Protein AF-A0AAW6G8L0-F1 (afdb_monomer_lite)

Secondary structure (DSSP, 8-state):
----STT--PPPHHHHHHHHHHHHH-SSEEEETTTTEEEEPP-TT-EEEEE-TT-GGG-EEEEEEEE-SSSS-EEETTS-EESEEEE-S-HHHHHHHHHT--

Foldseek 3Di:
DPPDDPPDDPDDPVRVVVVVVVVVVDVFWDQDPVVRHTAGHADAQFWKWFAAPVPPVVIDTAGFHAADPDCQGTAGPVRDTGNDMGTDPDPVSVVCVVVVND

Sequence (102 aa):
GIGGMKGFRKATEEEKAKMLAAMKEEKHYSFNFEKLQPEYIPTVGDVVIVWDDNSKENAVVGVMNEMDKTVRPYKINDGTWYGNCDKFVSEEQYKNLIDGKE

Radius of gyration: 17.04 Å; chains: 1; bounding box: 30×26×45 Å

Structure (mmCIF, N/CA/C/O backbone):
data_AF-A0AAW6G8L0-F1
#
_entry.id   AF-A0AAW6G8L0-F1
#
loop_
_atom_site.group_PDB
_atom_site.id
_atom_site.type_symbol
_atom_site.label_atom_id
_atom_site.label_alt_id
_atom_site.label_comp_id
_atom_site.label_asym_id
_atom_site.label_entity_id
_atom_site.label_seq_id
_atom_site.pdbx_PDB_ins_code
_atom_site.Cartn_x
_atom_site.Cartn_y
_atom_site.Cartn_z
_atom_site.occupancy
_atom_site.B_iso_or_equiv
_atom_site.auth_seq_id
_atom_site.auth_comp_id
_atom_site.auth_asym_id
_atom_site.auth_atom_id
_atom_site.pdbx_PDB_model_num
ATOM 1 N N . GLY A 1 1 ? 10.771 -7.935 28.407 1.00 43.28 1 GLY A N 1
ATOM 2 C CA . GLY A 1 1 ? 10.112 -6.619 28.321 1.00 43.28 1 GLY A CA 1
ATOM 3 C C . GLY A 1 1 ? 11.168 -5.565 28.091 1.00 43.28 1 GLY A C 1
ATOM 4 O O . GLY A 1 1 ? 12.178 -5.597 28.778 1.00 43.28 1 GLY A O 1
ATOM 5 N N . ILE A 1 2 ? 10.946 -4.682 27.119 1.00 41.28 2 ILE A N 1
ATOM 6 C CA . ILE A 1 2 ? 11.740 -3.479 26.801 1.00 41.28 2 ILE A CA 1
ATOM 7 C C . ILE A 1 2 ? 11.636 -2.477 27.967 1.00 41.28 2 ILE A C 1
ATOM 9 O O . ILE A 1 2 ? 10.946 -1.471 27.906 1.00 41.28 2 ILE A O 1
ATOM 13 N N . GLY A 1 3 ? 12.233 -2.829 29.104 1.00 40.81 3 GLY A N 1
ATOM 14 C CA . GLY A 1 3 ? 12.130 -2.113 30.378 1.00 40.81 3 GLY A CA 1
ATOM 15 C C . GLY A 1 3 ? 13.319 -1.201 30.666 1.00 40.81 3 GLY A C 1
ATOM 16 O O . GLY A 1 3 ? 13.715 -1.102 31.821 1.00 40.81 3 GLY A O 1
ATOM 17 N N . GLY A 1 4 ? 13.927 -0.596 29.641 1.00 46.19 4 GLY A N 1
ATOM 18 C CA . GLY A 1 4 ? 15.162 0.182 29.808 1.00 46.19 4 GLY A CA 1
ATOM 19 C C . GLY A 1 4 ? 15.262 1.485 29.013 1.00 46.19 4 GLY A C 1
ATOM 20 O O . GLY A 1 4 ? 16.244 2.200 29.176 1.00 46.19 4 GLY A O 1
ATOM 21 N N . MET A 1 5 ? 14.285 1.829 28.168 1.00 49.88 5 MET A N 1
ATOM 22 C CA . MET A 1 5 ? 14.331 3.079 27.401 1.00 49.88 5 MET A CA 1
ATOM 23 C C . MET A 1 5 ? 13.630 4.211 28.163 1.00 49.88 5 MET A C 1
ATOM 25 O O . MET A 1 5 ? 12.439 4.128 28.471 1.00 49.88 5 MET A O 1
ATOM 29 N N . LYS A 1 6 ? 14.380 5.280 28.468 1.00 48.50 6 LYS A N 1
ATOM 30 C CA . LYS A 1 6 ? 13.862 6.532 29.048 1.00 48.50 6 LYS A CA 1
ATOM 31 C C . LYS A 1 6 ? 12.691 7.038 28.193 1.00 48.50 6 LYS A C 1
ATOM 33 O O . LYS A 1 6 ? 12.877 7.300 27.013 1.00 48.50 6 LYS A O 1
ATOM 38 N N . GLY A 1 7 ? 11.510 7.172 28.797 1.00 57.22 7 GLY A N 1
ATOM 39 C CA . GLY A 1 7 ? 10.292 7.669 28.137 1.00 57.22 7 GLY A CA 1
ATOM 40 C C . GLY A 1 7 ? 9.195 6.620 27.935 1.00 57.22 7 GLY A C 1
ATOM 41 O O . GLY A 1 7 ? 8.036 6.987 27.775 1.00 57.22 7 GLY A O 1
ATOM 42 N N . PHE A 1 8 ? 9.510 5.326 28.036 1.00 52.06 8 PHE A N 1
ATOM 43 C CA . PHE A 1 8 ? 8.502 4.271 27.937 1.00 52.06 8 PHE A CA 1
ATOM 44 C C . PHE A 1 8 ? 7.997 3.879 29.328 1.00 52.06 8 PHE A C 1
ATOM 46 O O . PHE A 1 8 ? 8.750 3.376 30.163 1.00 52.06 8 PHE A O 1
ATOM 53 N N . ARG A 1 9 ? 6.702 4.094 29.582 1.00 74.75 9 ARG A N 1
ATOM 54 C CA . ARG A 1 9 ? 5.999 3.555 30.756 1.00 74.75 9 ARG A CA 1
ATOM 55 C C . ARG A 1 9 ? 5.090 2.404 30.349 1.00 74.75 9 ARG A C 1
ATOM 57 O O . ARG A 1 9 ? 4.696 2.287 29.192 1.00 74.75 9 ARG A O 1
ATOM 64 N N . LYS A 1 10 ? 4.716 1.567 31.319 1.00 68.94 10 LYS A N 1
ATOM 65 C CA . LYS A 1 10 ? 3.615 0.618 31.118 1.00 68.94 10 LYS A CA 1
ATOM 66 C C . LYS A 1 10 ? 2.364 1.412 30.713 1.00 68.94 10 LYS A C 1
ATOM 68 O O . LYS A 1 10 ? 2.023 2.396 31.374 1.00 68.94 10 LYS A O 1
ATOM 73 N N . ALA A 1 11 ? 1.722 0.993 29.626 1.00 68.31 11 ALA A N 1
ATOM 74 C CA . ALA A 1 11 ? 0.420 1.517 29.231 1.00 68.31 11 ALA A CA 1
ATOM 75 C C . ALA A 1 11 ? -0.599 1.252 30.352 1.00 68.31 11 ALA A C 1
ATOM 77 O O . ALA A 1 11 ? -0.545 0.193 30.993 1.00 68.31 11 ALA A O 1
ATOM 78 N N . THR A 1 12 ? -1.497 2.204 30.603 1.00 80.38 12 THR A N 1
ATOM 79 C CA . THR A 1 12 ? -2.635 2.003 31.510 1.00 80.38 12 THR A CA 1
ATOM 80 C C . THR A 1 12 ? -3.603 0.982 30.913 1.00 80.38 12 THR A C 1
ATOM 82 O O . THR A 1 12 ? -3.562 0.696 29.717 1.00 80.38 12 THR A O 1
ATOM 85 N N . GLU A 1 13 ? -4.493 0.415 31.728 1.00 78.06 13 GLU A N 1
ATOM 86 C CA . GLU A 1 13 ? -5.503 -0.527 31.224 1.00 78.06 13 GLU A CA 1
ATOM 87 C C . GLU A 1 13 ? -6.434 0.121 30.181 1.00 78.06 13 GLU A C 1
ATOM 89 O O . GLU A 1 13 ? -6.833 -0.535 29.224 1.00 78.06 13 GLU A O 1
ATOM 94 N N . GLU A 1 14 ? -6.700 1.426 30.295 1.00 77.19 14 GLU A N 1
ATOM 95 C CA . GLU A 1 14 ? -7.483 2.183 29.311 1.00 77.19 14 GLU A CA 1
ATOM 96 C C . GLU A 1 14 ? -6.729 2.372 27.984 1.00 77.19 14 GLU A C 1
ATOM 98 O O . GLU A 1 14 ? -7.296 2.176 26.909 1.00 77.19 14 GLU A O 1
ATOM 103 N N . GLU A 1 15 ? -5.434 2.699 28.039 1.00 73.50 15 GLU A N 1
ATOM 104 C CA . GLU A 1 15 ? -4.583 2.798 26.845 1.00 73.50 15 GLU A CA 1
ATOM 105 C C . GLU A 1 15 ? -4.450 1.444 26.151 1.00 73.50 15 GLU A C 1
ATOM 107 O O . GLU A 1 15 ? -4.571 1.366 24.931 1.00 73.50 15 GLU A O 1
ATOM 112 N N . LYS A 1 16 ? -4.279 0.361 26.920 1.00 74.56 16 LYS A N 1
ATOM 113 C CA . LYS A 1 16 ? -4.284 -1.002 26.379 1.00 74.56 16 LYS A CA 1
ATOM 114 C C . LYS A 1 16 ? -5.612 -1.333 25.719 1.00 74.56 16 LYS A C 1
ATOM 116 O O . LYS A 1 16 ? -5.598 -1.901 24.637 1.00 74.56 16 LYS A O 1
ATOM 121 N N . ALA A 1 17 ? -6.742 -0.989 26.336 1.00 76.69 17 ALA A N 1
ATOM 122 C CA . ALA A 1 17 ? -8.056 -1.251 25.762 1.00 76.69 17 ALA A CA 1
ATOM 123 C C . ALA A 1 17 ? -8.253 -0.503 24.434 1.00 76.69 17 ALA A C 1
ATOM 125 O O . ALA A 1 17 ? -8.684 -1.117 23.462 1.00 76.69 17 ALA A O 1
ATOM 126 N N . LYS A 1 18 ? -7.858 0.775 24.358 1.00 69.69 18 LYS A N 1
ATOM 127 C CA . LYS A 1 18 ? -7.896 1.571 23.117 1.00 69.69 18 LYS A CA 1
ATOM 128 C C . LYS A 1 18 ? -6.968 1.005 22.040 1.00 69.69 18 LYS A C 1
ATOM 130 O O . LYS A 1 18 ? -7.391 0.840 20.903 1.00 69.69 18 LYS A O 1
ATOM 135 N N . MET A 1 19 ? -5.737 0.639 22.403 1.00 69.50 19 MET A N 1
ATOM 136 C CA . MET A 1 19 ? -4.776 0.027 21.476 1.00 69.50 19 MET A CA 1
ATOM 137 C C . MET A 1 19 ? -5.250 -1.344 20.984 1.00 69.50 19 MET A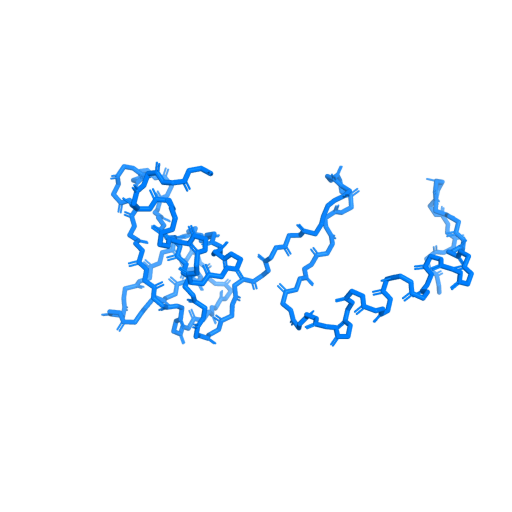 C 1
ATOM 139 O O . MET A 1 19 ? -5.148 -1.640 19.801 1.00 69.50 19 MET A O 1
ATOM 143 N N . LEU A 1 20 ? -5.795 -2.183 21.867 1.00 70.00 20 LEU A N 1
ATOM 144 C CA . LEU A 1 20 ? -6.320 -3.501 21.511 1.00 70.00 20 LEU A CA 1
ATOM 145 C C . LEU A 1 20 ? -7.607 -3.413 20.686 1.00 70.00 20 LEU A C 1
ATOM 147 O O . LEU A 1 20 ? -7.821 -4.282 19.851 1.00 70.00 20 LEU A O 1
ATOM 151 N N . ALA A 1 21 ? -8.452 -2.403 20.910 1.00 68.50 21 ALA A N 1
ATOM 152 C CA . ALA A 1 21 ? -9.626 -2.138 20.081 1.00 68.50 21 ALA A CA 1
ATOM 153 C C . ALA A 1 21 ? -9.209 -1.713 18.666 1.00 68.50 21 ALA A C 1
ATOM 155 O O . ALA A 1 21 ? -9.614 -2.366 17.709 1.00 68.50 21 ALA A O 1
ATOM 156 N N . ALA A 1 22 ? -8.299 -0.739 18.548 1.00 57.84 22 ALA A N 1
ATOM 157 C CA . ALA A 1 22 ? -7.740 -0.316 17.262 1.00 57.84 22 ALA A CA 1
ATOM 158 C C . ALA A 1 22 ? -7.066 -1.482 16.507 1.00 57.84 22 ALA A C 1
ATOM 160 O O . ALA A 1 22 ? -7.285 -1.675 15.318 1.00 57.84 22 ALA A O 1
ATOM 161 N N . MET A 1 23 ? -6.320 -2.339 17.213 1.00 60.38 23 MET A N 1
ATOM 162 C CA . MET A 1 23 ? -5.674 -3.527 16.628 1.00 60.38 23 MET A CA 1
ATOM 163 C C . MET A 1 23 ? -6.653 -4.661 16.277 1.00 60.38 23 MET A C 1
ATOM 165 O O . MET A 1 23 ? -6.330 -5.520 15.457 1.00 60.38 23 MET A O 1
ATOM 169 N N . LYS A 1 24 ? -7.821 -4.731 16.933 1.00 58.19 24 LYS A N 1
ATOM 170 C CA . LYS A 1 24 ? -8.854 -5.743 16.650 1.00 58.19 24 LYS A CA 1
ATOM 171 C C . LYS A 1 24 ? -9.710 -5.371 15.449 1.00 58.19 24 LYS A C 1
ATOM 173 O O . LYS A 1 24 ? -10.136 -6.279 14.737 1.00 58.19 24 LYS A O 1
ATOM 178 N N . GLU A 1 25 ? -9.978 -4.085 15.255 1.00 50.78 25 GLU A N 1
ATOM 179 C CA . GLU A 1 25 ? -10.772 -3.603 14.125 1.00 50.78 25 GLU A CA 1
ATOM 180 C C . GLU A 1 25 ? -9.958 -3.577 12.829 1.00 50.78 25 GLU A C 1
ATOM 182 O O . GLU A 1 25 ? -10.525 -3.792 11.760 1.00 50.78 25 GLU A O 1
ATOM 187 N N . GLU A 1 26 ? -8.630 -3.438 12.897 1.00 50.53 26 GLU A N 1
ATOM 188 C CA . GLU A 1 26 ? -7.836 -3.213 11.695 1.00 50.53 26 GLU A CA 1
ATOM 189 C C . GLU A 1 26 ? -6.537 -4.031 11.625 1.00 50.53 26 GLU A C 1
ATOM 191 O O . GLU A 1 26 ? -5.556 -3.798 12.329 1.00 50.53 26 GLU A O 1
ATOM 196 N N . LYS A 1 27 ? -6.504 -4.993 10.695 1.00 54.09 27 LYS A N 1
ATOM 197 C CA . LYS A 1 27 ? -5.408 -5.964 10.513 1.00 54.09 27 LYS A CA 1
ATOM 198 C C . LYS A 1 27 ? -4.166 -5.426 9.775 1.00 54.09 27 LYS A C 1
ATOM 200 O O . LYS A 1 27 ? -3.289 -6.219 9.439 1.00 54.09 27 LYS A O 1
ATOM 205 N N . HIS A 1 28 ? -4.074 -4.121 9.503 1.00 61.69 28 HIS A N 1
ATOM 206 C CA . HIS A 1 28 ? -3.164 -3.591 8.471 1.00 61.69 28 HIS A CA 1
ATOM 207 C C . HIS A 1 28 ? -2.388 -2.326 8.874 1.00 61.69 28 HIS A C 1
ATOM 209 O O . HIS A 1 28 ? -2.123 -1.474 8.032 1.00 61.69 28 HIS A O 1
ATOM 215 N N . TYR A 1 29 ? -2.001 -2.194 10.146 1.00 63.47 29 TYR A N 1
ATOM 216 C CA . TYR A 1 29 ? -1.265 -1.023 10.634 1.00 63.47 29 TYR A CA 1
ATOM 217 C C . TYR A 1 29 ? 0.036 -1.391 11.343 1.00 63.47 29 TYR A C 1
ATOM 219 O O . TYR A 1 29 ? 0.096 -2.339 12.126 1.00 63.47 29 TYR A O 1
ATOM 227 N N . SER A 1 30 ? 1.065 -0.580 11.112 1.00 58.44 30 SER A N 1
ATOM 228 C CA . SER A 1 30 ? 2.254 -0.459 11.953 1.00 58.44 30 SER A CA 1
ATOM 229 C C . SER A 1 30 ? 2.174 0.857 12.715 1.00 58.44 30 SER A C 1
ATOM 231 O O . SER A 1 30 ? 1.761 1.866 12.161 1.00 58.44 30 SER A O 1
ATOM 233 N N . PHE A 1 31 ? 2.569 0.891 13.985 1.00 55.56 31 PHE A N 1
ATOM 234 C CA . PHE A 1 31 ? 2.638 2.159 14.709 1.00 55.56 31 PHE A CA 1
ATOM 235 C C . PHE A 1 31 ? 4.015 2.792 14.509 1.00 55.56 31 PHE A C 1
ATOM 237 O O . PHE A 1 31 ? 5.025 2.229 14.941 1.00 55.56 31 PHE A O 1
ATOM 244 N N . ASN A 1 32 ? 4.067 3.967 13.879 1.00 61.12 32 ASN A N 1
ATOM 245 C CA . ASN A 1 32 ? 5.308 4.717 13.752 1.00 61.12 32 ASN A CA 1
ATOM 246 C C . ASN A 1 32 ? 5.584 5.467 15.065 1.00 61.12 32 ASN A C 1
ATOM 248 O O . ASN A 1 32 ? 4.928 6.458 15.388 1.00 61.12 32 ASN A O 1
ATOM 252 N N . PHE A 1 33 ? 6.572 4.991 15.828 1.00 54.09 33 PHE A N 1
ATOM 253 C CA . PHE A 1 33 ? 6.939 5.560 17.129 1.00 54.09 33 PHE A CA 1
ATOM 254 C C . PHE A 1 33 ? 7.619 6.933 17.046 1.00 54.09 33 PHE A C 1
ATOM 256 O O . PHE A 1 33 ? 7.591 7.667 18.030 1.00 54.09 33 PHE A O 1
ATOM 263 N N . GLU A 1 34 ? 8.206 7.296 15.904 1.00 65.25 34 GLU A N 1
ATOM 264 C CA . GLU A 1 34 ? 8.811 8.619 15.703 1.00 65.25 34 GLU A CA 1
ATOM 265 C C . GLU A 1 34 ? 7.741 9.674 15.417 1.00 65.25 34 GLU A C 1
ATOM 267 O O . GLU A 1 34 ? 7.804 10.786 15.936 1.00 65.25 34 GLU A O 1
ATOM 272 N N . LYS A 1 35 ? 6.727 9.309 14.623 1.00 63.28 35 LYS A N 1
ATOM 273 C CA . LYS A 1 35 ? 5.624 10.199 14.236 1.00 63.28 35 LYS A CA 1
ATOM 274 C C . LYS A 1 35 ? 4.418 10.136 15.184 1.00 63.28 35 LYS A C 1
ATOM 276 O O . LYS A 1 35 ? 3.503 10.938 15.041 1.00 63.28 35 LYS A O 1
ATOM 281 N N . LEU A 1 36 ? 4.409 9.189 16.129 1.00 66.06 36 LEU A N 1
ATOM 282 C CA . LEU A 1 36 ? 3.305 8.907 17.060 1.00 66.06 36 LEU A CA 1
ATOM 283 C C . LEU A 1 36 ? 1.945 8.694 16.368 1.00 66.06 36 LEU A C 1
ATOM 285 O O . LEU A 1 36 ? 0.902 9.020 16.933 1.00 66.06 36 LEU A O 1
ATOM 289 N N . GLN A 1 37 ? 1.949 8.124 15.162 1.00 59.16 37 GLN A N 1
ATOM 290 C CA . GLN A 1 37 ? 0.738 7.861 14.383 1.00 59.16 37 GLN A CA 1
ATOM 291 C C . GLN A 1 37 ? 0.760 6.457 13.760 1.00 59.16 37 GLN A C 1
ATOM 293 O O . GLN A 1 37 ? 1.845 5.935 13.472 1.00 59.16 37 GLN A O 1
ATOM 298 N N . PRO A 1 38 ? -0.411 5.831 13.544 1.00 62.09 38 PRO A N 1
ATOM 299 C CA . PRO A 1 38 ? -0.509 4.614 12.750 1.00 62.09 38 PRO A CA 1
ATOM 300 C C . PRO A 1 38 ? -0.062 4.884 11.308 1.00 62.09 38 PRO A C 1
ATOM 302 O O . PRO A 1 38 ? -0.504 5.843 10.681 1.00 62.09 38 PRO A O 1
ATOM 305 N N . GLU A 1 39 ? 0.800 4.028 10.778 1.00 68.38 39 GLU A N 1
ATOM 306 C CA . GLU A 1 39 ? 1.115 3.926 9.359 1.00 68.38 39 GLU A CA 1
ATOM 307 C C . GLU A 1 39 ? 0.440 2.671 8.809 1.00 68.38 39 GLU A C 1
ATOM 309 O O . GLU A 1 39 ? 0.591 1.565 9.335 1.00 68.38 39 GLU A O 1
ATOM 314 N N . TYR A 1 40 ? -0.339 2.856 7.753 1.00 71.00 40 TYR A N 1
ATOM 315 C CA . TYR A 1 40 ? -1.039 1.774 7.085 1.00 71.00 40 TYR A CA 1
ATOM 316 C C . TYR A 1 40 ? -0.028 0.950 6.294 1.00 71.00 40 TYR A C 1
ATOM 318 O O . TYR A 1 40 ? 0.645 1.476 5.409 1.00 71.00 40 TYR A O 1
ATOM 326 N N . ILE A 1 41 ? 0.072 -0.343 6.594 1.00 78.62 41 ILE A N 1
ATOM 327 C CA . ILE A 1 41 ? 0.848 -1.264 5.766 1.00 78.62 41 ILE A CA 1
ATOM 328 C C . ILE A 1 41 ? -0.076 -1.733 4.635 1.00 78.62 41 ILE A C 1
ATOM 330 O O . ILE A 1 41 ? -1.135 -2.298 4.932 1.00 78.62 41 ILE A O 1
ATOM 334 N N . PRO A 1 42 ? 0.287 -1.527 3.357 1.00 82.38 42 PRO A N 1
ATOM 335 C CA . PRO A 1 42 ? -0.489 -2.067 2.251 1.00 82.38 42 PRO A CA 1
ATOM 336 C C . PRO A 1 42 ? -0.547 -3.596 2.334 1.00 82.38 42 PRO A C 1
ATOM 338 O O . PRO A 1 42 ? 0.419 -4.253 2.715 1.00 82.38 42 PRO A O 1
ATOM 341 N N . THR A 1 43 ? -1.685 -4.177 1.971 1.00 86.62 43 THR A N 1
ATOM 342 C CA . THR A 1 43 ? -1.877 -5.623 1.847 1.00 86.62 43 THR A CA 1
ATOM 343 C C . THR A 1 43 ? -2.555 -5.993 0.543 1.00 86.62 43 THR A C 1
ATOM 345 O O . THR A 1 43 ? -3.172 -5.156 -0.107 1.00 86.62 43 THR A O 1
ATOM 348 N N . VAL A 1 44 ? -2.406 -7.252 0.122 1.00 89.38 44 VAL A N 1
ATOM 349 C CA . VAL A 1 44 ? -3.016 -7.745 -1.120 1.00 89.38 44 VAL A CA 1
ATOM 350 C C . VAL A 1 44 ? -4.529 -7.517 -1.086 1.00 89.38 44 VAL A C 1
ATOM 352 O O . VAL A 1 44 ? -5.196 -7.935 -0.141 1.00 89.38 44 VAL A O 1
ATOM 355 N N . GLY A 1 45 ? -5.053 -6.869 -2.125 1.00 87.81 45 GLY A N 1
ATOM 356 C CA . GLY A 1 45 ? -6.449 -6.451 -2.251 1.00 87.81 45 GLY A CA 1
ATOM 357 C C . GLY A 1 45 ? -6.711 -4.984 -1.899 1.00 87.81 45 GLY A C 1
ATOM 358 O O . GLY A 1 45 ? -7.776 -4.478 -2.242 1.00 87.81 45 GLY A O 1
ATOM 359 N N . ASP A 1 46 ? -5.765 -4.283 -1.270 1.00 88.25 46 ASP A N 1
ATOM 360 C CA . ASP A 1 46 ? -5.927 -2.863 -0.952 1.00 88.25 46 ASP A CA 1
ATOM 361 C C . ASP A 1 46 ? -5.815 -1.977 -2.197 1.00 88.25 46 ASP A C 1
ATOM 363 O O . ASP A 1 46 ? -4.989 -2.222 -3.079 1.00 88.25 46 ASP A O 1
ATOM 367 N N . VAL A 1 47 ? -6.595 -0.894 -2.234 1.00 89.81 47 VAL A N 1
ATOM 368 C CA . VAL A 1 47 ? -6.386 0.196 -3.195 1.00 89.81 47 VAL A CA 1
ATOM 369 C C . VAL A 1 47 ? -5.183 1.010 -2.728 1.00 89.81 47 VAL A C 1
ATOM 371 O O . VAL A 1 47 ? -5.125 1.465 -1.582 1.00 89.81 47 VAL A O 1
ATOM 374 N N . VAL A 1 48 ? -4.216 1.192 -3.620 1.00 91.88 48 VAL A N 1
ATOM 375 C CA . VAL A 1 48 ? -2.938 1.848 -3.339 1.00 91.88 48 VAL A CA 1
ATOM 376 C C . VAL A 1 48 ? -2.557 2.809 -4.456 1.00 91.88 48 VAL A C 1
ATOM 378 O O . VAL A 1 48 ? -2.979 2.644 -5.601 1.00 91.88 48 VAL A O 1
ATOM 381 N N . ILE A 1 49 ? -1.730 3.796 -4.130 1.00 92.31 49 ILE A N 1
ATOM 382 C CA . ILE A 1 49 ? -0.996 4.605 -5.100 1.00 92.31 49 ILE A CA 1
ATOM 383 C C . ILE A 1 49 ? 0.485 4.232 -5.033 1.00 92.31 49 ILE A C 1
ATOM 385 O O . ILE A 1 49 ? 1.062 4.145 -3.952 1.00 92.31 49 ILE A O 1
ATOM 389 N N . VAL A 1 50 ? 1.097 3.981 -6.187 1.00 93.25 50 VAL A N 1
ATOM 390 C CA . VAL A 1 50 ? 2.475 3.489 -6.307 1.00 93.25 50 VAL A CA 1
ATOM 391 C C . VAL A 1 50 ? 3.295 4.352 -7.259 1.00 93.25 50 VAL A C 1
ATOM 393 O O . VAL A 1 50 ? 2.761 4.912 -8.217 1.00 93.25 50 VAL A O 1
ATOM 396 N N . TRP A 1 51 ? 4.597 4.481 -6.991 1.00 94.31 51 TRP A N 1
ATOM 397 C CA . TRP A 1 51 ? 5.525 5.267 -7.813 1.00 94.31 51 TRP A CA 1
ATOM 398 C C . TRP A 1 51 ? 6.981 4.807 -7.645 1.00 94.31 51 TRP A C 1
ATOM 400 O O . TRP A 1 51 ? 7.345 4.153 -6.666 1.00 94.31 51 TRP A O 1
ATOM 410 N N . ASP A 1 52 ? 7.839 5.199 -8.586 1.00 91.75 52 ASP A N 1
ATOM 411 C CA . ASP A 1 52 ? 9.299 5.092 -8.459 1.00 91.75 52 ASP A CA 1
ATOM 412 C C . ASP A 1 52 ? 9.892 6.450 -8.038 1.00 91.75 52 ASP A C 1
ATOM 414 O O . ASP A 1 52 ? 9.325 7.498 -8.350 1.00 91.75 52 ASP A O 1
ATOM 418 N N . ASP A 1 53 ? 11.036 6.453 -7.341 1.00 84.31 53 ASP A N 1
ATOM 419 C CA . ASP A 1 53 ? 11.627 7.649 -6.698 1.00 84.31 53 ASP A CA 1
ATOM 420 C C . ASP A 1 53 ? 11.746 8.882 -7.609 1.00 84.31 53 ASP A C 1
ATOM 422 O O . ASP A 1 53 ? 11.549 10.010 -7.158 1.00 84.31 53 ASP A O 1
ATOM 426 N N . ASN A 1 54 ? 12.020 8.665 -8.897 1.00 81.88 54 ASN A N 1
ATOM 427 C CA . ASN A 1 54 ? 12.212 9.718 -9.897 1.00 81.88 54 ASN A CA 1
ATOM 428 C C . ASN A 1 54 ? 10.975 9.951 -10.782 1.00 81.88 54 ASN A C 1
ATOM 430 O O . ASN A 1 54 ? 11.107 10.492 -11.876 1.00 81.88 54 ASN A O 1
ATOM 434 N N . SER A 1 55 ? 9.798 9.458 -10.389 1.00 82.62 55 SER A N 1
ATOM 435 C CA . SER A 1 55 ? 8.597 9.461 -11.237 1.00 82.62 55 SER A CA 1
ATOM 436 C C . SER A 1 55 ? 7.309 9.584 -10.425 1.00 82.62 55 SER A C 1
ATOM 438 O O . SER A 1 55 ? 6.322 8.902 -10.704 1.00 82.62 55 SER A O 1
ATOM 440 N N . LYS A 1 56 ? 7.303 10.457 -9.410 1.00 81.31 56 LYS A N 1
ATOM 441 C CA . LYS A 1 56 ? 6.096 10.749 -8.612 1.00 81.31 56 LYS A CA 1
ATOM 442 C C . LYS A 1 56 ? 4.961 11.315 -9.464 1.00 81.31 56 LYS A C 1
ATOM 444 O O . LYS A 1 56 ? 3.799 11.052 -9.189 1.00 81.31 56 LYS A O 1
ATOM 449 N N . GLU A 1 57 ? 5.289 12.061 -10.510 1.00 85.69 57 GLU A N 1
ATOM 450 C CA . GLU A 1 57 ? 4.346 12.587 -11.496 1.00 85.69 57 GLU A CA 1
ATOM 451 C C . GLU A 1 57 ? 3.665 11.494 -12.332 1.00 85.69 57 GLU A C 1
ATOM 453 O O . GLU A 1 57 ? 2.589 11.723 -12.874 1.00 85.69 57 GLU A O 1
ATOM 458 N N . ASN A 1 58 ? 4.261 10.300 -12.390 1.00 87.31 58 ASN A N 1
ATOM 459 C CA . ASN A 1 58 ? 3.710 9.124 -13.060 1.00 87.31 58 ASN A CA 1
ATOM 460 C C . ASN A 1 58 ? 3.140 8.120 -12.051 1.00 87.31 58 ASN A C 1
ATOM 462 O O . ASN A 1 58 ? 3.095 6.923 -12.336 1.00 87.31 58 ASN A O 1
ATOM 466 N N . ALA A 1 59 ? 2.762 8.583 -10.856 1.00 92.06 59 ALA A N 1
ATOM 467 C CA . ALA A 1 59 ? 2.154 7.722 -9.858 1.00 92.06 59 ALA A CA 1
ATOM 468 C C . ALA A 1 59 ? 0.882 7.070 -10.415 1.00 92.06 59 ALA A C 1
ATOM 470 O O . ALA A 1 59 ? 0.067 7.710 -11.083 1.00 92.06 59 ALA A O 1
ATOM 471 N N . VAL A 1 60 ? 0.718 5.783 -10.124 1.00 93.12 60 VAL A N 1
ATOM 472 C CA . VAL A 1 60 ? -0.394 4.973 -10.621 1.00 93.12 60 VAL A CA 1
ATOM 473 C C . VAL A 1 60 ? -1.220 4.501 -9.440 1.00 93.12 60 VAL A C 1
ATOM 475 O O . VAL A 1 60 ? -0.675 4.052 -8.434 1.00 93.12 60 VAL A O 1
ATOM 478 N N . VAL A 1 61 ? -2.542 4.590 -9.564 1.00 92.88 61 VAL A N 1
ATOM 479 C CA . VAL A 1 61 ? -3.462 3.960 -8.616 1.00 92.88 61 VAL A CA 1
ATOM 480 C C . VAL A 1 61 ? -3.800 2.563 -9.117 1.00 92.88 61 VAL A C 1
ATOM 482 O O . VAL A 1 61 ? -4.158 2.385 -10.280 1.00 92.88 61 VAL A O 1
ATOM 485 N N . GLY A 1 62 ? -3.707 1.578 -8.233 1.00 92.81 62 GLY A N 1
ATOM 486 C CA . GLY A 1 62 ? -4.020 0.190 -8.541 1.00 92.81 62 GLY A CA 1
ATOM 487 C C . GLY A 1 62 ? -4.458 -0.582 -7.308 1.00 92.81 62 GLY A C 1
ATOM 488 O O . GLY A 1 62 ? -4.569 -0.039 -6.210 1.00 92.81 62 GLY A O 1
ATOM 489 N N . VAL A 1 63 ? -4.708 -1.872 -7.502 1.00 93.44 63 VAL A N 1
ATOM 490 C CA . VAL A 1 63 ? -4.980 -2.806 -6.408 1.00 93.44 63 VAL A CA 1
ATOM 491 C C . VAL A 1 63 ? -3.704 -3.577 -6.112 1.00 93.44 63 VAL A C 1
ATOM 493 O O . VAL A 1 63 ? -3.111 -4.161 -7.019 1.00 93.44 63 VAL A O 1
ATOM 496 N N . MET A 1 64 ? -3.282 -3.585 -4.852 1.00 94.19 64 MET A N 1
ATOM 497 C CA . MET A 1 64 ? -2.108 -4.321 -4.399 1.00 94.19 64 MET A CA 1
ATOM 498 C C . MET A 1 64 ? -2.291 -5.816 -4.675 1.00 94.19 64 MET A C 1
ATOM 500 O O . MET A 1 64 ? -3.266 -6.424 -4.237 1.00 94.19 64 MET A O 1
ATOM 504 N N . ASN A 1 65 ? -1.348 -6.416 -5.394 1.00 94.75 65 ASN A N 1
ATOM 505 C CA . ASN A 1 65 ? -1.406 -7.814 -5.812 1.00 94.75 65 ASN A CA 1
ATOM 506 C C . ASN A 1 65 ? -0.331 -8.668 -5.133 1.00 94.75 65 ASN A C 1
ATOM 508 O O . ASN A 1 65 ? -0.589 -9.813 -4.771 1.00 94.75 65 ASN A O 1
ATOM 512 N N . GLU A 1 66 ? 0.875 -8.131 -4.958 1.00 93.44 66 GLU A N 1
ATOM 513 C CA . GLU A 1 66 ? 2.008 -8.876 -4.406 1.00 93.44 66 GLU A CA 1
ATOM 514 C C . GLU A 1 66 ? 2.985 -7.928 -3.709 1.00 93.44 66 GLU A C 1
ATOM 516 O O . GLU A 1 66 ? 3.149 -6.782 -4.130 1.00 93.44 66 GLU A O 1
ATOM 521 N N . MET A 1 67 ? 3.640 -8.416 -2.652 1.00 90.44 67 MET A N 1
ATOM 522 C CA . MET A 1 67 ? 4.692 -7.680 -1.957 1.00 90.44 67 MET A CA 1
ATOM 523 C C . MET A 1 67 ? 5.898 -8.569 -1.675 1.00 90.44 67 MET A C 1
ATOM 525 O O . MET A 1 67 ? 5.734 -9.723 -1.280 1.00 90.44 67 ME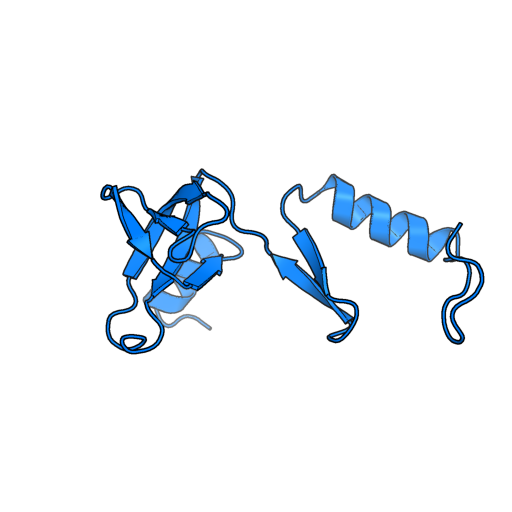T A O 1
ATOM 529 N N . ASP A 1 68 ? 7.097 -8.009 -1.813 1.00 85.81 68 ASP A N 1
ATOM 530 C CA . ASP A 1 68 ? 8.366 -8.678 -1.503 1.00 85.81 68 ASP A CA 1
ATOM 531 C C . ASP A 1 68 ? 9.338 -7.710 -0.798 1.00 85.81 68 ASP A C 1
ATOM 533 O O . ASP A 1 68 ? 9.052 -6.532 -0.639 1.00 85.81 68 ASP A O 1
ATOM 537 N N . LYS A 1 69 ? 10.496 -8.180 -0.332 1.00 78.75 69 LYS A N 1
ATOM 538 C CA . LYS A 1 69 ? 11.517 -7.398 0.389 1.00 78.75 69 LYS A CA 1
ATOM 539 C C . LYS A 1 69 ? 12.629 -6.868 -0.523 1.00 78.75 69 LYS A C 1
ATOM 541 O O . LYS A 1 69 ? 13.765 -6.699 -0.080 1.00 78.75 69 LYS A O 1
ATOM 546 N N . THR A 1 70 ? 12.338 -6.666 -1.803 1.00 80.94 70 THR A N 1
ATOM 547 C CA . THR A 1 70 ? 13.319 -6.229 -2.809 1.00 80.94 70 THR A CA 1
ATOM 548 C C . THR A 1 70 ? 13.263 -4.713 -3.033 1.00 80.94 70 THR A C 1
ATOM 550 O O . THR A 1 70 ? 12.524 -4.000 -2.363 1.00 8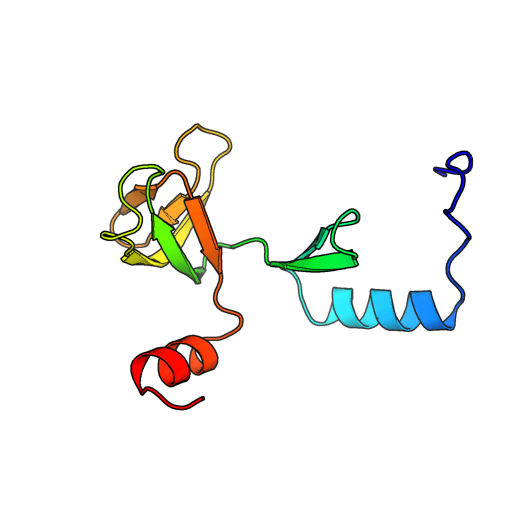0.94 70 THR A O 1
ATOM 553 N N . VAL A 1 71 ? 14.065 -4.204 -3.975 1.00 78.25 71 VAL A N 1
ATOM 554 C CA . VAL A 1 71 ? 14.153 -2.767 -4.310 1.00 78.25 71 VAL A CA 1
ATOM 555 C C . VAL A 1 71 ? 12.840 -2.204 -4.870 1.00 78.25 71 VAL A C 1
ATOM 557 O O . VAL A 1 71 ? 12.572 -1.018 -4.718 1.00 78.25 71 VAL A O 1
ATOM 560 N N . ARG A 1 72 ? 12.014 -3.041 -5.508 1.00 82.81 72 ARG A N 1
ATOM 561 C CA . ARG A 1 72 ? 10.671 -2.678 -5.979 1.00 82.81 72 ARG A CA 1
ATOM 562 C C . ARG A 1 72 ? 9.667 -3.597 -5.304 1.00 82.81 72 ARG A C 1
ATOM 564 O O . ARG A 1 72 ? 9.284 -4.596 -5.902 1.00 82.81 72 ARG A O 1
ATOM 571 N N . PRO A 1 73 ? 9.333 -3.337 -4.036 1.00 88.44 73 PRO A N 1
ATOM 572 C CA . PRO A 1 73 ? 8.648 -4.310 -3.207 1.00 88.44 73 PRO A CA 1
ATOM 573 C C . PRO A 1 73 ? 7.141 -4.380 -3.462 1.00 88.44 73 PRO A C 1
ATOM 575 O O . PRO A 1 73 ? 6.513 -5.259 -2.886 1.00 88.44 73 PRO A O 1
ATOM 578 N N . TYR A 1 74 ? 6.549 -3.505 -4.286 1.00 93.31 74 TYR A N 1
ATOM 579 C CA . TYR A 1 74 ? 5.092 -3.398 -4.438 1.00 93.31 74 TYR A CA 1
ATOM 580 C C . TYR A 1 74 ? 4.632 -3.692 -5.863 1.00 93.31 74 TYR A C 1
ATOM 582 O O . TYR A 1 74 ? 4.998 -2.971 -6.791 1.00 93.31 74 TYR A O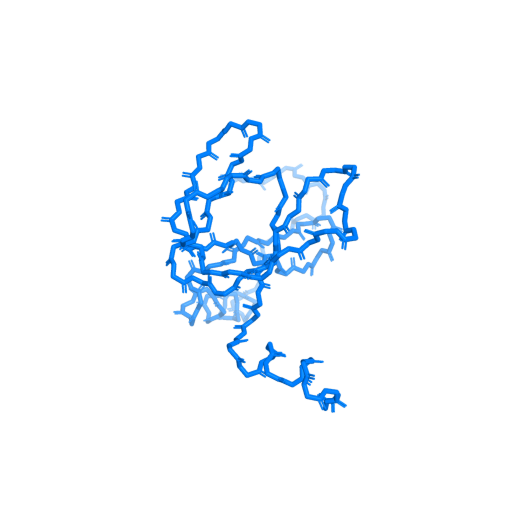 1
ATOM 590 N N . LYS A 1 75 ? 3.799 -4.720 -6.042 1.00 95.25 75 LYS A N 1
ATOM 591 C CA . LYS A 1 75 ? 3.199 -5.076 -7.331 1.00 95.25 75 LYS A CA 1
ATOM 592 C C . LYS A 1 75 ? 1.707 -4.812 -7.314 1.00 95.25 75 LYS A C 1
ATOM 594 O O . LYS A 1 75 ? 1.010 -5.307 -6.426 1.00 95.25 75 LYS A O 1
ATOM 599 N N . ILE A 1 76 ? 1.203 -4.119 -8.326 1.00 95.81 76 ILE A N 1
ATOM 600 C CA . ILE A 1 76 ? -0.240 -3.908 -8.486 1.00 95.81 76 ILE A CA 1
ATOM 601 C C . ILE A 1 76 ? -0.845 -4.921 -9.472 1.00 95.81 76 ILE A C 1
ATOM 603 O O . ILE A 1 76 ? -0.156 -5.764 -10.049 1.00 95.81 76 ILE A O 1
ATOM 607 N N . ASN A 1 77 ? -2.164 -4.878 -9.630 1.00 95.44 77 ASN A N 1
ATOM 608 C CA . ASN A 1 77 ? -2.973 -5.816 -10.411 1.00 95.44 77 ASN A CA 1
ATOM 609 C C . ASN A 1 77 ? -2.660 -5.874 -11.919 1.00 95.44 77 ASN A C 1
ATOM 611 O O . ASN A 1 77 ? -3.109 -6.805 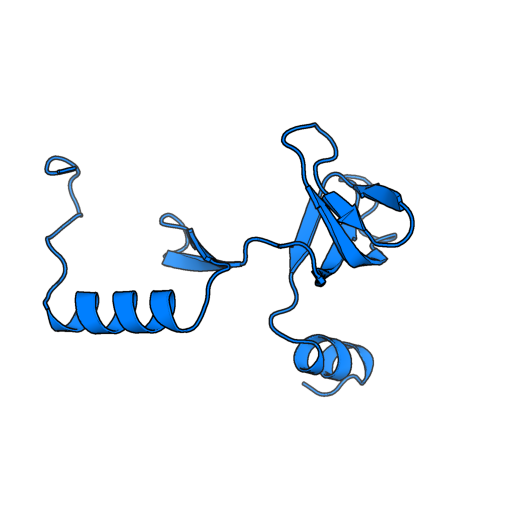-12.583 1.00 95.44 77 ASN A O 1
ATOM 615 N N . ASP A 1 78 ? -1.906 -4.919 -12.464 1.00 93.62 78 ASP A N 1
ATOM 616 C CA . ASP A 1 78 ? -1.414 -4.952 -13.849 1.00 93.62 78 ASP A CA 1
ATOM 617 C C . ASP A 1 78 ? -0.129 -5.796 -14.015 1.00 93.62 78 ASP A C 1
ATOM 619 O O . ASP A 1 78 ? 0.302 -6.069 -15.135 1.00 93.62 78 ASP A O 1
ATOM 623 N N . GLY A 1 79 ? 0.470 -6.242 -12.905 1.00 94.00 79 GLY A N 1
ATOM 624 C CA . GLY A 1 79 ? 1.707 -7.015 -12.868 1.00 94.00 79 GLY A CA 1
ATOM 625 C C . GLY A 1 79 ? 2.991 -6.186 -12.753 1.00 94.00 79 GLY A C 1
ATOM 626 O O . GLY A 1 79 ? 4.067 -6.782 -12.643 1.00 94.00 79 GLY A O 1
ATOM 627 N N . THR A 1 80 ? 2.898 -4.856 -12.739 1.00 94.19 80 THR A N 1
ATOM 628 C CA . THR A 1 80 ? 4.024 -3.918 -12.665 1.00 94.19 80 THR A CA 1
ATOM 629 C C . THR A 1 80 ? 4.504 -3.732 -11.223 1.00 94.19 80 THR A C 1
ATOM 631 O O . THR A 1 80 ? 3.699 -3.668 -10.293 1.00 94.19 80 THR A O 1
ATOM 634 N N . TRP A 1 81 ? 5.827 -3.635 -11.041 1.00 94.25 81 TRP A N 1
ATOM 635 C CA . TRP A 1 81 ? 6.489 -3.454 -9.744 1.00 94.25 81 TRP A CA 1
ATOM 636 C C . TRP A 1 81 ? 7.026 -2.032 -9.545 1.00 94.25 81 TRP A C 1
ATOM 638 O O . TRP A 1 81 ? 7.678 -1.479 -10.437 1.00 94.25 81 TRP A O 1
ATOM 648 N N . TYR A 1 82 ? 6.859 -1.509 -8.330 1.00 93.06 82 TYR A N 1
ATOM 649 C CA . TYR A 1 82 ? 7.204 -0.144 -7.930 1.00 93.06 82 TYR A CA 1
ATOM 650 C C . TYR A 1 82 ? 8.023 -0.109 -6.636 1.00 93.06 82 TYR A C 1
ATOM 652 O O . TYR A 1 82 ? 7.895 -0.986 -5.776 1.00 93.06 82 TYR A O 1
ATOM 660 N N . GLY A 1 83 ? 8.867 0.919 -6.506 1.00 91.56 83 GLY A N 1
ATOM 661 C CA . GLY A 1 83 ? 9.684 1.174 -5.313 1.00 91.56 83 GLY A CA 1
ATOM 662 C C . GLY A 1 83 ? 8.892 1.670 -4.102 1.00 91.56 83 GLY A C 1
ATOM 663 O O . GLY A 1 83 ? 9.194 1.297 -2.971 1.00 91.56 83 GLY A O 1
ATOM 664 N N . ASN A 1 84 ? 7.858 2.478 -4.337 1.00 91.25 84 ASN A N 1
ATOM 665 C CA . ASN A 1 84 ? 7.088 3.139 -3.288 1.00 91.25 84 ASN A CA 1
ATOM 666 C C . ASN A 1 84 ? 5.592 2.848 -3.405 1.00 91.25 84 ASN A C 1
ATOM 668 O O . ASN A 1 84 ? 5.077 2.601 -4.497 1.00 91.25 84 ASN A O 1
ATOM 672 N N . CYS A 1 85 ? 4.905 2.905 -2.267 1.00 90.31 85 CYS A N 1
ATOM 673 C CA . CYS A 1 85 ? 3.480 2.643 -2.155 1.00 90.31 85 CYS A CA 1
ATOM 674 C C . CYS A 1 85 ? 2.903 3.388 -0.954 1.00 90.31 85 CYS A C 1
ATOM 676 O O . CYS A 1 85 ? 3.457 3.291 0.138 1.00 90.31 85 CYS A O 1
ATOM 678 N N . ASP A 1 86 ? 1.745 4.014 -1.150 1.00 88.38 86 ASP A N 1
ATOM 679 C CA . ASP A 1 86 ? 0.857 4.463 -0.081 1.00 88.38 86 ASP A CA 1
ATOM 680 C C . ASP A 1 86 ? -0.519 3.813 -0.250 1.00 88.38 86 ASP A C 1
ATOM 682 O O . ASP A 1 86 ? -1.014 3.621 -1.364 1.00 88.38 86 ASP A O 1
ATOM 686 N N . LYS A 1 87 ? -1.142 3.451 0.872 1.00 86.19 87 LYS A N 1
ATOM 687 C CA . LYS A 1 87 ? -2.471 2.836 0.910 1.00 86.19 87 LYS A CA 1
ATOM 688 C C . LYS A 1 87 ? -3.555 3.892 1.119 1.00 86.19 87 LYS A C 1
ATOM 690 O O . LYS A 1 87 ? -3.413 4.766 1.971 1.00 86.19 87 LYS A O 1
ATOM 695 N N . PHE A 1 88 ? -4.673 3.742 0.411 1.00 83.19 88 PHE A N 1
ATOM 696 C CA . PHE A 1 88 ? -5.905 4.453 0.747 1.00 83.19 88 PHE A CA 1
ATOM 697 C C . PHE A 1 88 ? -6.602 3.777 1.934 1.00 83.19 88 PHE A C 1
ATOM 699 O O . PHE A 1 88 ? -6.683 2.551 2.019 1.00 83.19 88 PHE A O 1
ATOM 706 N N . VAL A 1 89 ? -7.142 4.584 2.845 1.00 79.06 89 VAL A N 1
ATOM 707 C CA . VAL A 1 89 ? -7.894 4.132 4.025 1.00 79.06 89 VAL A CA 1
ATOM 708 C C . VAL A 1 89 ? -9.135 3.344 3.604 1.00 79.06 89 VAL A C 1
ATOM 710 O O . VAL A 1 89 ? -9.475 2.336 4.218 1.00 79.06 89 VAL A O 1
ATOM 713 N N . SER A 1 90 ? -9.801 3.783 2.534 1.00 74.06 90 SER A N 1
ATOM 714 C CA . SER A 1 90 ? -10.977 3.123 1.972 1.00 74.06 90 SER A CA 1
ATOM 715 C C . SER A 1 90 ? -11.157 3.460 0.490 1.00 74.06 90 SER A C 1
ATOM 717 O O . SER A 1 90 ? -10.631 4.458 -0.009 1.00 74.06 90 SER A O 1
ATOM 719 N N . GLU A 1 91 ? -11.966 2.665 -0.219 1.00 75.62 91 GLU A N 1
ATOM 720 C CA . GLU A 1 91 ? -12.411 3.026 -1.573 1.00 75.62 91 GLU A CA 1
ATOM 721 C C . GLU A 1 91 ? -13.151 4.369 -1.606 1.00 75.62 91 GLU A C 1
ATOM 723 O O . GLU A 1 91 ? -13.108 5.074 -2.611 1.00 75.62 91 GLU A O 1
ATOM 728 N N . GLU A 1 92 ? -13.862 4.713 -0.531 1.00 79.75 92 GLU A N 1
ATOM 729 C CA . GLU A 1 92 ? -14.597 5.972 -0.422 1.00 79.75 92 GLU A CA 1
ATOM 730 C C . GLU A 1 92 ? -13.644 7.164 -0.331 1.00 79.75 92 GLU A C 1
ATOM 732 O O . GLU A 1 92 ? -13.861 8.153 -1.021 1.00 79.75 92 GLU A O 1
ATOM 737 N N . GLN A 1 93 ? -12.541 7.046 0.419 1.00 77.56 93 GLN A N 1
ATOM 738 C CA . GLN A 1 93 ? -11.496 8.072 0.438 1.00 77.56 93 GLN A CA 1
ATOM 739 C C . GLN A 1 93 ? -10.937 8.308 -0.969 1.00 77.56 93 GLN A C 1
ATOM 741 O O . GLN A 1 93 ? -10.816 9.452 -1.401 1.00 77.56 93 GLN A O 1
ATOM 746 N N . TYR A 1 94 ? -10.629 7.231 -1.695 1.00 81.12 94 TYR A N 1
ATOM 747 C CA . TYR A 1 94 ? -10.179 7.331 -3.080 1.00 81.12 94 TYR A CA 1
ATOM 748 C C . TYR A 1 94 ? -11.220 8.039 -3.965 1.00 81.12 94 TYR A C 1
ATOM 750 O O . TYR A 1 94 ? -10.880 8.993 -4.661 1.00 81.12 94 TYR A O 1
ATOM 758 N N . LYS A 1 95 ? -12.496 7.633 -3.901 1.00 83.56 95 LYS A N 1
ATOM 759 C CA . LYS A 1 95 ? -13.583 8.254 -4.681 1.00 83.56 95 LYS A CA 1
ATOM 760 C C . LYS A 1 95 ? -13.748 9.738 -4.352 1.00 83.56 95 LYS A C 1
ATOM 762 O O . LYS A 1 95 ? -13.854 10.540 -5.269 1.00 83.56 95 LYS A O 1
ATOM 767 N N . ASN A 1 96 ? -13.704 10.107 -3.075 1.00 83.56 96 ASN A N 1
ATOM 768 C CA . ASN A 1 96 ? -13.808 11.495 -2.623 1.00 83.56 96 ASN A CA 1
ATOM 769 C C . ASN A 1 96 ? -12.662 12.363 -3.165 1.00 83.56 96 ASN A C 1
ATOM 771 O O . ASN A 1 96 ? -12.914 13.455 -3.672 1.00 83.56 96 ASN A O 1
ATOM 775 N N . LEU A 1 97 ? -11.427 11.847 -3.161 1.00 81.88 97 LEU A N 1
ATOM 776 C CA . LEU A 1 97 ? -10.267 12.537 -3.737 1.00 81.88 97 LEU A CA 1
ATOM 777 C C . LEU A 1 97 ? -10.404 12.754 -5.252 1.00 81.88 97 LEU A C 1
ATOM 779 O O . LEU A 1 97 ? -10.109 13.844 -5.738 1.00 81.88 97 LEU A O 1
ATOM 783 N N . ILE A 1 98 ? -10.865 11.744 -5.998 1.00 84.00 98 ILE A N 1
ATOM 784 C CA . ILE A 1 98 ? -11.058 11.849 -7.456 1.00 84.00 98 ILE A CA 1
ATOM 785 C C . ILE A 1 98 ? -12.243 12.760 -7.809 1.00 84.00 98 ILE A C 1
ATOM 787 O O . ILE A 1 98 ? -12.170 13.518 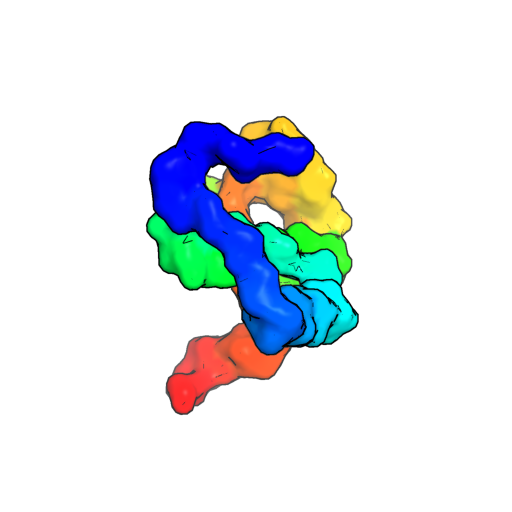-8.774 1.00 84.00 98 ILE A O 1
ATOM 791 N N . ASP A 1 99 ? -13.310 12.726 -7.013 1.00 84.94 99 ASP A N 1
ATOM 792 C CA . ASP A 1 99 ? -14.495 13.566 -7.195 1.00 84.94 99 ASP A CA 1
ATOM 793 C C . ASP A 1 99 ? -14.287 15.020 -6.725 1.00 84.94 99 ASP A C 1
ATOM 795 O O . ASP A 1 99 ? -15.176 15.853 -6.916 1.00 84.94 99 ASP A O 1
ATOM 799 N N . GLY A 1 100 ? -13.150 15.337 -6.091 1.00 75.81 100 GLY A N 1
ATOM 800 C CA . GLY A 1 100 ? -12.873 16.655 -5.511 1.00 75.81 100 GLY A CA 1
ATOM 801 C C . GLY A 1 100 ? -13.779 17.006 -4.325 1.00 75.81 100 GLY A C 1
ATOM 802 O O . GLY A 1 100 ? -14.055 18.181 -4.085 1.00 75.81 100 GLY A O 1
ATOM 803 N N . LYS A 1 101 ? -14.285 15.994 -3.617 1.00 68.62 101 LYS A N 1
ATOM 804 C CA . LYS A 1 101 ? -15.103 16.147 -2.412 1.00 68.62 101 LYS A CA 1
ATOM 805 C C . LYS A 1 101 ? -14.175 16.005 -1.207 1.00 68.62 101 LYS A C 1
ATOM 807 O O . LYS A 1 101 ? -13.811 14.887 -0.856 1.00 68.62 101 LYS A O 1
ATOM 812 N N . GLU A 1 102 ? -13.746 17.128 -0.637 1.00 56.75 102 GLU A N 1
ATOM 813 C CA . GLU A 1 102 ? -13.055 17.149 0.666 1.00 56.75 102 GLU A CA 1
ATOM 814 C C . GLU A 1 102 ? -14.004 16.802 1.820 1.00 56.75 102 GLU A C 1
ATOM 816 O O . GLU A 1 102 ? -15.163 17.283 1.806 1.00 56.75 102 GLU A O 1
#

pLDDT: mean 76.85, std 14.94, range [40.81, 95.81]

Organism: Bacteroides uniformis (NCBI:txid820)